Protein AF-A0A0C3Q4Z6-F1 (afdb_monomer_lite)

Sequence (141 aa):
MHLLENTIKNYIGLICGDFKDLGPGVESYVLPSAIWKEIGSATAISNDTIPSAFGRRVPNVAEDRTYMTAEAHLVWATMYSRILLRGRFSQERYYIWHPCTILNLKSSELSSLRRRIAKYLVTQYSITTTVADSCIPDLAE

Foldseek 3Di:
DVVQLVVLVQVLCLQCCNHPVPGVPPDQSHFDLVLLQVLLVVLQVCQVVDDCVQDDRQHRVSPPVPPQDSSSSVCCVQPRCLVSCVPRTPDPVVCVVVVPCPVPCPPVNVVVVLVVQLVVCCVPVVDDSVVSSVPDDDPPD

Structure (mmCIF, N/CA/C/O backbone):
data_AF-A0A0C3Q4Z6-F1
#
_entry.id   AF-A0A0C3Q4Z6-F1
#
loop_
_atom_site.group_PDB
_atom_site.id
_atom_site.type_symbol
_atom_site.label_atom_id
_atom_site.label_alt_id
_atom_site.label_comp_id
_atom_site.label_asym_id
_atom_site.label_entity_id
_atom_site.label_seq_id
_atom_site.pdbx_PDB_ins_code
_atom_site.Cartn_x
_atom_site.Cartn_y
_atom_site.Cartn_z
_atom_site.occupancy
_atom_site.B_iso_or_equiv
_atom_site.auth_seq_id
_atom_site.auth_comp_id
_atom_site.auth_asym_id
_atom_site.auth_atom_id
_atom_site.pdbx_PDB_model_num
ATOM 1 N N . MET A 1 1 ? 17.243 7.178 7.688 1.00 58.81 1 MET A N 1
ATOM 2 C CA . MET A 1 1 ? 16.102 6.356 7.219 1.00 58.81 1 MET A CA 1
ATOM 3 C C . MET A 1 1 ? 15.068 6.042 8.306 1.00 58.81 1 MET A C 1
ATOM 5 O O . MET A 1 1 ? 13.903 5.923 7.960 1.00 58.81 1 MET A O 1
ATOM 9 N N . HIS A 1 2 ? 15.429 5.999 9.596 1.00 69.56 2 HIS A N 1
ATOM 10 C CA . HIS A 1 2 ? 14.490 5.664 10.686 1.00 69.56 2 HIS A CA 1
ATOM 11 C C . HIS A 1 2 ? 13.279 6.600 10.839 1.00 69.56 2 HIS A C 1
ATOM 13 O O . HIS A 1 2 ? 12.200 6.149 11.206 1.00 69.56 2 HIS A O 1
ATOM 19 N N . LEU A 1 3 ? 13.421 7.894 10.528 1.00 77.88 3 LEU A N 1
ATOM 20 C CA . LEU A 1 3 ? 12.301 8.837 10.625 1.00 77.88 3 LEU A CA 1
ATOM 21 C C . LEU A 1 3 ? 11.184 8.501 9.618 1.00 77.88 3 LEU A C 1
ATOM 23 O O . LEU A 1 3 ? 10.018 8.453 9.986 1.00 77.88 3 LEU A O 1
ATOM 27 N N . LEU A 1 4 ? 11.551 8.219 8.363 1.00 78.12 4 LEU A N 1
ATOM 28 C CA . LEU A 1 4 ? 10.612 7.865 7.291 1.00 78.12 4 LEU A CA 1
ATOM 29 C C . LEU A 1 4 ? 9.939 6.513 7.541 1.00 78.12 4 LEU A C 1
ATOM 31 O O . LEU A 1 4 ? 8.727 6.401 7.393 1.00 78.12 4 LEU A O 1
ATOM 35 N N . GLU A 1 5 ? 10.711 5.515 7.969 1.00 83.62 5 GLU A N 1
ATOM 36 C CA . GLU A 1 5 ? 10.192 4.204 8.369 1.00 83.62 5 GLU A CA 1
ATOM 37 C C . GLU A 1 5 ? 9.122 4.334 9.462 1.00 83.62 5 GLU A C 1
ATOM 39 O O . GLU A 1 5 ? 8.018 3.812 9.316 1.00 83.62 5 GLU A O 1
ATOM 44 N N . ASN A 1 6 ? 9.420 5.082 10.528 1.00 85.44 6 ASN A N 1
ATOM 45 C CA . ASN A 1 6 ? 8.486 5.294 11.630 1.00 85.44 6 ASN A CA 1
ATOM 46 C C . ASN A 1 6 ? 7.225 6.037 11.175 1.00 85.44 6 ASN A C 1
ATOM 48 O O . ASN A 1 6 ? 6.122 5.677 11.580 1.00 85.44 6 ASN A O 1
ATOM 52 N N . THR A 1 7 ? 7.360 7.033 10.297 1.00 87.38 7 THR A N 1
ATOM 53 C CA . THR A 1 7 ? 6.208 7.744 9.726 1.00 87.38 7 THR A CA 1
ATOM 54 C C . THR A 1 7 ? 5.315 6.811 8.909 1.00 87.38 7 THR A C 1
ATOM 56 O O . THR A 1 7 ? 4.098 6.852 9.067 1.00 87.38 7 THR A O 1
ATOM 59 N N . ILE A 1 8 ? 5.892 5.931 8.083 1.00 87.44 8 ILE A N 1
ATOM 60 C CA . ILE A 1 8 ? 5.126 4.966 7.278 1.00 87.44 8 ILE A CA 1
ATOM 61 C C . ILE A 1 8 ? 4.433 3.935 8.176 1.00 87.44 8 ILE A C 1
ATOM 63 O O . ILE A 1 8 ? 3.260 3.639 7.965 1.00 87.44 8 ILE A O 1
ATOM 67 N N . LYS A 1 9 ? 5.115 3.427 9.209 1.00 86.75 9 LYS A N 1
ATOM 68 C CA . LYS A 1 9 ? 4.518 2.522 10.206 1.00 86.75 9 LYS A CA 1
ATOM 69 C C . LYS A 1 9 ? 3.326 3.167 10.909 1.00 86.75 9 LYS A C 1
ATOM 71 O O . LYS A 1 9 ? 2.264 2.555 11.001 1.00 86.75 9 LYS A O 1
ATOM 76 N N . ASN A 1 10 ? 3.480 4.419 11.337 1.00 88.44 10 ASN A N 1
ATOM 77 C CA . ASN A 1 10 ? 2.404 5.185 11.960 1.00 88.44 10 ASN A CA 1
ATOM 78 C C . ASN A 1 10 ? 1.238 5.412 10.991 1.00 88.44 10 ASN A C 1
ATOM 80 O O . ASN A 1 10 ? 0.088 5.254 11.386 1.00 88.44 10 ASN A O 1
ATOM 84 N N . TYR A 1 11 ? 1.521 5.727 9.724 1.00 87.31 11 TYR A N 1
ATOM 85 C CA . TYR A 1 11 ? 0.499 5.884 8.689 1.00 87.31 11 TYR A CA 1
ATOM 86 C C . TYR A 1 11 ? -0.283 4.587 8.447 1.00 87.31 11 TYR A C 1
ATOM 88 O O . TYR A 1 11 ? -1.510 4.614 8.426 1.00 87.31 11 TYR A O 1
ATOM 96 N N . ILE A 1 12 ? 0.405 3.448 8.320 1.00 88.25 12 ILE A N 1
ATOM 97 C CA . ILE A 1 12 ? -0.237 2.136 8.164 1.00 88.25 12 ILE A CA 1
ATOM 98 C C . ILE A 1 12 ? -1.114 1.823 9.382 1.00 88.25 12 ILE A C 1
ATOM 100 O O . ILE A 1 12 ? -2.266 1.431 9.215 1.00 88.25 12 ILE A O 1
ATOM 104 N N . GLY A 1 13 ? -0.603 2.042 10.598 1.00 88.00 13 GLY A N 1
ATOM 105 C CA . GLY A 1 13 ? -1.392 1.873 11.819 1.00 88.00 13 GLY A CA 1
ATOM 106 C C . GLY A 1 13 ? -2.632 2.767 11.834 1.00 88.00 13 GLY A C 1
ATOM 107 O O . GLY A 1 13 ? -3.707 2.317 12.218 1.00 88.00 13 GLY A O 1
ATOM 108 N N . LEU A 1 14 ? -2.506 4.011 11.363 1.00 88.38 14 LEU A N 1
ATOM 109 C CA . LEU A 1 14 ? -3.599 4.981 11.328 1.00 88.38 14 LEU A CA 1
ATOM 110 C C . LEU A 1 14 ? -4.727 4.511 10.403 1.00 88.38 14 LEU A C 1
ATOM 112 O O . LEU A 1 14 ? -5.877 4.444 10.825 1.00 88.38 14 LEU A O 1
ATOM 116 N N . ILE A 1 15 ? -4.403 4.128 9.166 1.00 87.75 15 ILE A N 1
ATOM 117 C CA . ILE A 1 15 ? -5.414 3.682 8.194 1.00 87.75 15 ILE A CA 1
ATOM 118 C C . ILE A 1 15 ? -5.998 2.306 8.525 1.00 87.75 15 ILE A C 1
ATOM 120 O O . ILE A 1 15 ? -7.068 1.983 8.030 1.00 87.75 15 ILE A O 1
ATOM 124 N N . CYS A 1 16 ? -5.336 1.502 9.360 1.00 86.44 16 CYS A N 1
ATOM 125 C CA . CYS A 1 16 ? -5.872 0.217 9.823 1.00 86.44 16 CYS A CA 1
ATOM 126 C C . CYS A 1 16 ? -6.683 0.332 11.118 1.00 86.44 16 CYS A C 1
ATOM 128 O O . CYS A 1 16 ? -7.346 -0.626 11.498 1.00 86.44 16 CYS A O 1
ATOM 130 N N . GLY A 1 17 ? -6.647 1.491 11.783 1.00 85.12 17 GLY A N 1
ATOM 131 C CA . GLY A 1 17 ? -7.291 1.695 13.080 1.00 85.12 17 GLY A CA 1
ATOM 132 C C . GLY A 1 17 ? -6.493 1.165 14.278 1.00 85.12 17 GLY A C 1
ATOM 133 O O . GLY A 1 17 ? -6.970 1.271 15.400 1.00 85.12 17 GLY A O 1
ATOM 134 N N . ASP A 1 18 ? -5.269 0.670 14.068 1.00 83.44 18 ASP A N 1
ATOM 135 C CA . ASP A 1 18 ? -4.389 0.118 15.114 1.00 83.44 18 ASP A CA 1
ATOM 136 C C . ASP A 1 18 ? -3.545 1.207 15.817 1.00 83.44 18 ASP A C 1
ATOM 138 O O . ASP A 1 18 ? -2.683 0.922 16.653 1.00 83.44 18 ASP A O 1
ATOM 142 N N . PHE A 1 19 ? -3.698 2.478 15.432 1.00 83.69 19 PHE A N 1
ATOM 143 C CA . PHE A 1 19 ? -2.825 3.548 15.908 1.00 83.69 19 PHE A CA 1
ATOM 144 C C . PHE A 1 19 ? -3.236 4.080 17.282 1.00 83.69 19 PHE A C 1
ATOM 146 O O . PHE A 1 19 ? -4.099 4.952 17.396 1.00 83.69 19 PHE A O 1
ATOM 153 N N . LYS A 1 20 ? -2.523 3.615 18.317 1.00 80.94 20 LYS A N 1
ATOM 154 C CA . LYS A 1 20 ? -2.531 4.172 19.685 1.00 80.94 20 LYS A CA 1
ATOM 155 C C . LYS A 1 20 ? -3.929 4.314 20.307 1.00 80.94 20 LYS A C 1
ATOM 157 O O . LYS A 1 20 ? -4.130 5.218 21.114 1.00 80.94 20 LYS A O 1
ATOM 162 N N . ASP A 1 21 ? -4.887 3.490 19.883 1.00 77.38 21 ASP A N 1
ATOM 163 C CA . ASP A 1 21 ? -6.287 3.523 20.327 1.00 77.38 21 ASP A CA 1
ATOM 164 C C . ASP A 1 21 ? -6.958 4.906 20.209 1.00 77.38 21 ASP A C 1
ATOM 166 O O . ASP A 1 21 ? -7.950 5.195 20.876 1.00 77.38 21 ASP A O 1
ATOM 170 N N . LEU A 1 22 ? -6.437 5.780 19.336 1.00 75.81 22 LEU A N 1
ATOM 171 C CA 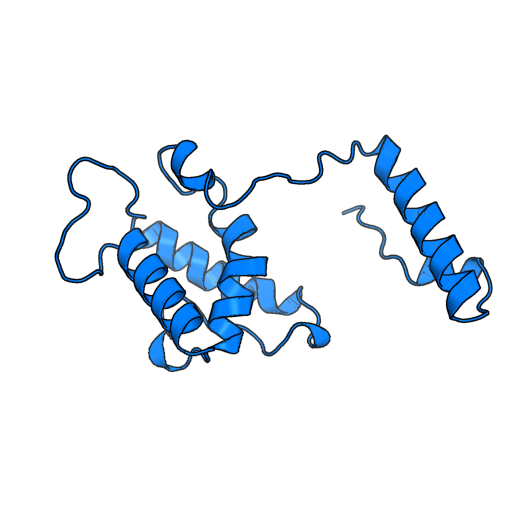. LEU A 1 22 ? -6.955 7.142 19.155 1.00 75.81 22 LEU A CA 1
ATOM 172 C C . LEU A 1 22 ? -8.287 7.170 18.390 1.00 75.81 22 LEU A C 1
ATOM 174 O O . LEU A 1 22 ? -8.957 8.201 18.348 1.00 75.81 22 LEU A O 1
ATOM 178 N N . GLY A 1 23 ? -8.681 6.032 17.813 1.00 72.94 23 GLY A N 1
ATOM 179 C CA . GLY A 1 23 ? -9.869 5.898 16.986 1.00 72.94 23 GLY A CA 1
ATOM 180 C C . GLY A 1 23 ? -9.819 6.755 15.710 1.00 72.94 23 GLY A C 1
ATOM 181 O O . GLY A 1 23 ? -8.900 7.545 15.492 1.00 72.94 23 GLY A O 1
ATOM 182 N N . PRO A 1 24 ? -10.826 6.619 14.835 1.00 72.69 24 PRO A N 1
ATOM 183 C CA . PRO A 1 24 ? -10.918 7.399 13.598 1.00 72.69 24 PRO A CA 1
ATOM 184 C C . PRO A 1 24 ? -11.230 8.892 13.829 1.00 72.69 24 PRO A C 1
ATOM 186 O O . PRO A 1 24 ? -11.044 9.721 12.936 1.00 72.69 24 PRO A O 1
ATOM 189 N N . GLY A 1 25 ? -11.691 9.260 15.028 1.00 80.81 25 GLY A N 1
ATOM 190 C CA . GLY A 1 25 ? -12.221 10.593 15.305 1.00 80.81 25 GLY A CA 1
ATOM 191 C C . GLY A 1 25 ? -13.506 10.855 14.513 1.00 80.81 25 GLY A C 1
ATOM 192 O O . GLY A 1 25 ? -14.387 10.003 14.450 1.00 80.81 25 GLY A O 1
ATOM 193 N N . VAL A 1 26 ? -13.612 12.044 13.914 1.00 77.94 26 VAL A N 1
ATOM 194 C CA . VAL A 1 26 ? -14.768 12.471 13.093 1.00 77.94 26 VAL A CA 1
ATOM 195 C C . VAL A 1 26 ? -14.683 11.937 11.655 1.00 77.94 26 VAL A C 1
ATOM 197 O O . VAL A 1 26 ? -15.664 11.910 10.917 1.00 77.94 26 VAL A O 1
ATOM 200 N N . GLU A 1 27 ? -13.495 11.519 11.237 1.00 81.38 27 GLU A N 1
ATOM 201 C CA . GLU A 1 27 ? -13.165 11.233 9.849 1.00 81.38 27 GLU A CA 1
ATOM 202 C C . GLU A 1 27 ? -13.268 9.729 9.547 1.00 81.38 27 GLU A C 1
ATOM 204 O O . GLU A 1 27 ? -13.070 8.892 10.417 1.00 81.38 27 GLU A O 1
ATOM 209 N N . SER A 1 28 ? -13.557 9.351 8.299 1.00 83.44 28 SER A N 1
ATOM 210 C CA . SER A 1 28 ? -13.739 7.942 7.899 1.00 83.44 28 SER A CA 1
ATOM 211 C C . SER A 1 28 ? -12.609 7.462 6.988 1.00 83.44 28 SER A C 1
ATOM 213 O O . SER A 1 28 ? -12.845 7.016 5.866 1.00 83.44 28 SER A O 1
ATOM 215 N N . TYR A 1 29 ? -11.369 7.599 7.462 1.00 83.44 29 TYR A N 1
ATOM 216 C CA . TYR A 1 29 ? -10.166 7.154 6.744 1.00 83.44 29 TYR A CA 1
ATOM 217 C C . TYR A 1 29 ? -9.742 5.716 7.084 1.00 83.44 29 TYR A C 1
ATOM 219 O O . TYR A 1 29 ? -8.818 5.199 6.463 1.00 83.44 29 TYR A O 1
ATOM 227 N N . VAL A 1 30 ? -10.371 5.071 8.072 1.00 88.69 30 VAL A N 1
ATOM 228 C CA . VAL A 1 30 ? -10.008 3.709 8.488 1.00 88.69 30 VAL A CA 1
ATOM 229 C C . VAL A 1 30 ? -10.529 2.695 7.474 1.00 88.69 30 VAL A C 1
ATOM 231 O O . VAL A 1 30 ? -11.714 2.675 7.138 1.00 88.69 30 VAL A O 1
ATOM 234 N N . LEU A 1 31 ? -9.631 1.841 6.996 1.00 88.62 31 LEU A N 1
ATOM 235 C CA . LEU A 1 31 ? -9.933 0.743 6.098 1.00 88.62 31 LEU A CA 1
ATOM 236 C C . LEU A 1 31 ? -10.486 -0.445 6.897 1.00 88.62 31 LEU A C 1
ATOM 238 O O . LEU A 1 31 ? -9.872 -0.870 7.877 1.00 88.62 31 LEU A O 1
ATOM 242 N N . PRO A 1 32 ? -11.610 -1.037 6.462 1.00 89.31 32 PRO A N 1
ATOM 243 C CA . PRO A 1 32 ? -12.095 -2.292 7.014 1.00 89.31 32 PRO A CA 1
ATOM 244 C C . PRO A 1 32 ? -11.029 -3.393 6.954 1.00 89.31 32 PRO A C 1
ATOM 246 O O . PRO A 1 32 ? -10.334 -3.542 5.947 1.00 89.31 32 PRO A O 1
ATOM 249 N N . SER A 1 33 ? -10.963 -4.234 7.991 1.00 88.38 33 SER A N 1
ATOM 250 C CA . SER A 1 33 ? -9.991 -5.338 8.079 1.00 88.38 33 SER A CA 1
ATOM 251 C C . SER A 1 33 ? -10.025 -6.273 6.859 1.00 88.38 33 SER A C 1
ATOM 253 O O . SER A 1 33 ? -8.978 -6.716 6.393 1.00 88.38 33 SER A O 1
ATOM 255 N N . ALA A 1 34 ? -11.210 -6.524 6.286 1.00 90.31 34 ALA A N 1
ATOM 256 C CA . ALA A 1 34 ? -11.355 -7.323 5.067 1.00 90.31 34 ALA A CA 1
ATOM 257 C C . ALA A 1 34 ? -10.609 -6.702 3.870 1.00 90.31 34 ALA A C 1
ATOM 259 O O . ALA A 1 34 ? -9.813 -7.378 3.223 1.00 90.31 34 ALA A O 1
ATOM 260 N N . ILE A 1 35 ? -10.786 -5.396 3.644 1.00 90.31 35 ILE A N 1
ATOM 261 C CA . ILE A 1 35 ? -10.100 -4.655 2.575 1.00 90.31 35 ILE A CA 1
ATOM 262 C C . ILE A 1 35 ? -8.591 -4.636 2.823 1.00 90.31 35 ILE A C 1
ATOM 264 O O . ILE A 1 35 ? -7.799 -4.788 1.895 1.00 90.31 35 ILE A O 1
ATOM 268 N N . TRP A 1 36 ? -8.173 -4.490 4.079 1.00 91.56 36 TRP A N 1
ATOM 269 C CA . TRP A 1 36 ? -6.757 -4.504 4.417 1.00 91.56 36 TRP A CA 1
ATOM 270 C C . TRP A 1 36 ? -6.089 -5.866 4.162 1.00 91.56 36 TRP A C 1
ATOM 272 O O . TRP A 1 36 ? -4.975 -5.916 3.640 1.00 91.56 36 TRP A O 1
ATOM 282 N N . LYS A 1 37 ? -6.781 -6.976 4.446 1.00 91.44 37 LYS A N 1
ATOM 283 C CA . LYS A 1 37 ? -6.309 -8.327 4.093 1.00 91.44 37 LYS A CA 1
ATOM 284 C C . LYS A 1 37 ? -6.178 -8.514 2.582 1.00 91.44 37 LYS A C 1
ATOM 286 O O . LYS A 1 37 ? -5.181 -9.073 2.128 1.00 91.44 37 LYS A O 1
ATOM 291 N N . GLU A 1 38 ? -7.132 -8.005 1.802 1.00 92.19 38 GLU A N 1
ATOM 292 C CA . GLU A 1 38 ? -7.039 -8.013 0.336 1.00 92.19 38 GLU A CA 1
ATOM 293 C C . GLU A 1 38 ? -5.819 -7.228 -0.164 1.00 92.19 38 GLU A C 1
ATOM 295 O O . GLU A 1 38 ? -5.085 -7.718 -1.018 1.00 92.19 38 GLU A O 1
ATOM 300 N N . ILE A 1 39 ? -5.556 -6.042 0.400 1.00 91.38 39 ILE A N 1
ATOM 301 C CA . ILE A 1 39 ? -4.358 -5.240 0.095 1.00 91.38 39 ILE A CA 1
ATOM 302 C C . ILE A 1 39 ? -3.082 -6.021 0.427 1.00 91.38 39 ILE A C 1
ATOM 304 O O . ILE A 1 39 ? -2.119 -5.993 -0.342 1.00 91.38 39 ILE A O 1
ATOM 308 N N . GLY A 1 40 ? -3.070 -6.730 1.554 1.00 91.00 40 GLY A N 1
ATOM 309 C CA . GLY A 1 40 ? -1.975 -7.602 1.963 1.00 91.00 40 GLY A CA 1
ATOM 310 C C . GLY A 1 40 ? -1.6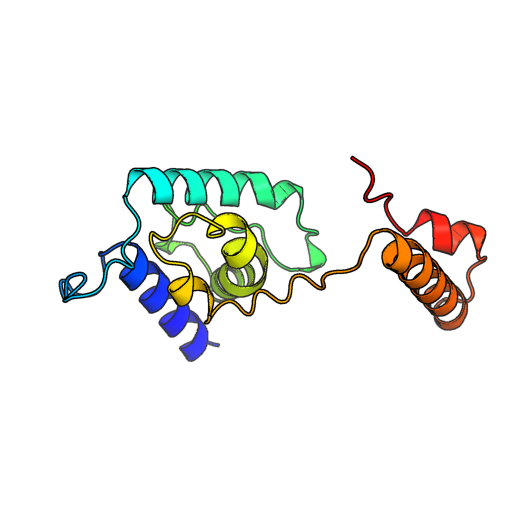63 -8.699 0.946 1.00 91.00 40 GLY A C 1
ATOM 311 O O . GLY A 1 40 ? -0.527 -8.817 0.480 1.00 91.00 40 GLY A O 1
ATOM 312 N N . SER A 1 41 ? -2.691 -9.442 0.531 1.00 91.19 41 SER A N 1
ATOM 313 C CA . SER A 1 41 ? -2.576 -10.484 -0.494 1.00 91.19 41 SER A CA 1
ATOM 314 C C . SER A 1 41 ? -2.142 -9.913 -1.849 1.00 91.19 41 SER A C 1
ATOM 316 O O . SER A 1 41 ? -1.206 -10.421 -2.468 1.00 91.19 41 SER A O 1
ATOM 318 N N . ALA A 1 42 ? -2.742 -8.799 -2.275 1.00 90.62 42 ALA A N 1
ATOM 319 C CA . ALA A 1 42 ? -2.375 -8.126 -3.516 1.00 90.62 42 ALA A CA 1
ATOM 320 C C . ALA A 1 42 ? -0.925 -7.613 -3.491 1.00 90.62 42 ALA A C 1
ATOM 322 O O . ALA A 1 42 ? -0.229 -7.724 -4.494 1.00 90.62 42 ALA A O 1
ATOM 323 N N . THR A 1 43 ? -0.429 -7.136 -2.341 1.00 89.94 43 THR A N 1
ATOM 324 C CA . THR A 1 43 ? 0.989 -6.766 -2.168 1.00 89.94 43 THR A CA 1
ATOM 325 C C . THR A 1 43 ? 1.901 -7.958 -2.456 1.00 89.94 43 THR A C 1
ATOM 327 O O . THR A 1 43 ? 2.876 -7.821 -3.195 1.00 89.94 43 THR A O 1
ATOM 330 N N . ALA A 1 44 ? 1.572 -9.131 -1.904 1.00 88.81 44 ALA A N 1
ATOM 331 C CA . ALA A 1 44 ? 2.367 -10.340 -2.089 1.00 88.81 44 ALA A CA 1
ATOM 332 C C . ALA A 1 44 ? 2.420 -10.772 -3.564 1.00 88.81 44 ALA A C 1
ATOM 334 O O . ALA A 1 44 ? 3.507 -11.070 -4.054 1.00 88.81 44 ALA A O 1
ATOM 335 N N . ILE A 1 45 ? 1.281 -10.729 -4.267 1.00 88.94 45 ILE A N 1
ATOM 336 C CA . ILE A 1 45 ? 1.163 -11.059 -5.699 1.00 88.94 45 ILE A CA 1
ATOM 337 C C . ILE A 1 45 ? 1.923 -10.045 -6.566 1.00 88.94 45 ILE A C 1
ATOM 339 O O . ILE A 1 45 ? 2.663 -10.415 -7.475 1.00 88.94 45 ILE A O 1
ATOM 343 N N . SER A 1 46 ? 1.803 -8.750 -6.265 1.00 86.56 46 SER A N 1
ATOM 344 C CA . SER A 1 46 ? 2.458 -7.689 -7.035 1.00 86.56 46 SER A CA 1
ATOM 345 C C . SER A 1 46 ? 3.992 -7.755 -6.991 1.00 86.56 46 SER A C 1
ATOM 347 O O . SER A 1 46 ? 4.636 -7.197 -7.879 1.00 86.56 46 SER A O 1
ATOM 349 N N . ASN A 1 47 ? 4.598 -8.484 -6.046 1.00 85.69 47 ASN A N 1
ATOM 350 C CA . ASN A 1 47 ? 6.047 -8.719 -6.039 1.00 85.69 47 ASN A CA 1
ATOM 351 C C . ASN A 1 47 ? 6.571 -9.397 -7.304 1.00 85.69 47 ASN A C 1
ATOM 353 O O . ASN A 1 47 ? 7.733 -9.194 -7.646 1.00 85.69 47 ASN A O 1
ATOM 357 N N . ASP A 1 48 ? 5.752 -10.195 -7.989 1.00 84.62 48 ASP A N 1
ATOM 358 C CA . ASP A 1 48 ? 6.170 -10.846 -9.234 1.00 84.62 48 ASP A CA 1
ATOM 359 C C . ASP A 1 48 ? 6.281 -9.854 -10.402 1.00 84.62 48 ASP A C 1
ATOM 361 O O . ASP A 1 48 ? 6.945 -10.139 -11.394 1.00 84.62 48 ASP A O 1
ATOM 365 N N . THR A 1 49 ? 5.688 -8.663 -10.263 1.00 82.38 49 THR A N 1
ATOM 366 C CA . THR A 1 49 ? 5.690 -7.610 -11.292 1.00 82.38 49 THR A CA 1
ATOM 367 C C . THR A 1 49 ? 6.768 -6.549 -11.082 1.00 82.38 49 THR A C 1
ATOM 369 O O . THR A 1 49 ? 7.115 -5.837 -12.025 1.00 82.38 49 THR A O 1
ATOM 372 N N . ILE A 1 50 ? 7.316 -6.421 -9.867 1.00 77.81 50 ILE A N 1
ATOM 373 C CA . ILE A 1 50 ? 8.321 -5.399 -9.559 1.00 77.81 50 ILE A CA 1
ATOM 374 C C . ILE A 1 50 ? 9.727 -5.966 -9.786 1.00 77.81 50 ILE A C 1
ATOM 376 O O . ILE A 1 50 ? 10.104 -6.946 -9.140 1.00 77.81 50 ILE A O 1
ATOM 380 N N . PRO A 1 51 ? 10.549 -5.338 -10.651 1.00 80.88 51 PRO A N 1
ATOM 381 C CA . PRO A 1 51 ? 11.928 -5.760 -10.847 1.00 80.88 51 PRO A CA 1
ATOM 382 C C . PRO A 1 51 ? 12.726 -5.726 -9.543 1.00 80.88 51 PRO A C 1
ATOM 384 O O . PRO A 1 51 ? 12.667 -4.751 -8.792 1.00 80.88 51 PRO A O 1
ATOM 387 N N . SER A 1 52 ? 13.571 -6.735 -9.326 1.00 80.75 52 SER A N 1
ATOM 388 C CA . SER A 1 52 ? 14.446 -6.828 -8.146 1.00 80.75 52 SER A CA 1
ATOM 389 C C . SER A 1 52 ? 15.423 -5.653 -8.001 1.00 80.75 52 SER A C 1
ATOM 391 O O . SER A 1 52 ? 15.976 -5.443 -6.927 1.00 80.75 52 SER A O 1
ATOM 393 N N . ALA A 1 53 ? 15.632 -4.869 -9.065 1.00 82.62 53 ALA A N 1
ATOM 394 C CA . ALA A 1 53 ? 16.428 -3.644 -9.040 1.00 82.62 53 ALA A CA 1
ATOM 395 C C . ALA A 1 53 ? 15.831 -2.542 -8.141 1.00 82.62 53 ALA A C 1
ATOM 397 O O . ALA A 1 53 ? 16.571 -1.681 -7.674 1.00 82.62 53 ALA A O 1
ATOM 398 N N . PHE A 1 54 ? 14.517 -2.562 -7.885 1.00 77.19 54 PHE A N 1
ATOM 399 C CA . PHE A 1 54 ? 13.840 -1.581 -7.025 1.00 77.19 54 PHE A CA 1
ATOM 400 C C . PHE A 1 54 ? 13.865 -1.942 -5.535 1.00 77.19 54 PHE A C 1
ATOM 402 O O . PHE A 1 54 ? 13.369 -1.169 -4.717 1.00 77.19 54 PHE A O 1
ATOM 409 N N . GLY A 1 55 ? 14.440 -3.092 -5.187 1.00 78.50 55 GLY A N 1
ATOM 410 C CA . GLY A 1 55 ? 14.582 -3.554 -3.814 1.00 78.50 55 GLY A CA 1
ATOM 411 C C . GLY A 1 55 ? 14.108 -4.988 -3.623 1.00 78.50 55 GLY A C 1
ATOM 412 O O . GLY A 1 55 ? 13.741 -5.701 -4.562 1.00 78.50 55 GLY A O 1
ATOM 413 N N . ARG A 1 56 ? 14.128 -5.429 -2.365 1.00 82.06 56 ARG A N 1
ATOM 414 C CA . ARG A 1 56 ? 13.654 -6.766 -1.987 1.00 82.06 56 ARG A CA 1
ATOM 415 C C . ARG A 1 56 ? 12.128 -6.868 -2.101 1.00 82.06 56 ARG A C 1
ATOM 417 O O . ARG A 1 56 ? 11.408 -5.892 -1.904 1.00 82.06 56 ARG A O 1
ATOM 424 N N . ARG A 1 57 ? 11.642 -8.092 -2.343 1.00 85.44 57 ARG A N 1
ATOM 425 C CA . ARG A 1 57 ? 10.215 -8.438 -2.261 1.00 85.44 57 ARG A CA 1
ATOM 426 C C . ARG A 1 57 ? 9.613 -7.958 -0.939 1.00 85.44 57 ARG A C 1
ATOM 428 O O . ARG A 1 57 ? 10.161 -8.228 0.133 1.00 85.44 57 ARG A O 1
ATOM 435 N N . VAL A 1 58 ? 8.491 -7.258 -1.038 1.00 87.44 58 VAL A N 1
ATOM 436 C CA . VAL A 1 58 ? 7.753 -6.701 0.090 1.00 87.44 58 VAL A CA 1
ATOM 437 C C . VAL A 1 58 ? 6.865 -7.801 0.685 1.00 87.44 58 VAL A C 1
ATOM 439 O O . VAL A 1 58 ? 6.079 -8.398 -0.051 1.00 87.44 58 VAL A O 1
ATOM 442 N N . PRO A 1 59 ? 6.968 -8.108 1.989 1.00 86.12 59 PRO A N 1
ATOM 443 C CA . PRO A 1 59 ? 6.127 -9.124 2.617 1.00 86.12 59 PRO A CA 1
ATOM 444 C C . PRO A 1 59 ? 4.658 -8.676 2.685 1.00 86.12 59 PRO A C 1
ATOM 446 O O . PRO A 1 59 ? 4.328 -7.521 2.407 1.00 86.12 59 PRO A O 1
ATOM 449 N N . ASN A 1 60 ? 3.760 -9.586 3.067 1.00 88.56 60 ASN A N 1
ATOM 450 C CA . ASN A 1 60 ? 2.347 -9.264 3.230 1.00 88.56 60 ASN A CA 1
ATOM 451 C C . ASN A 1 60 ? 2.171 -8.170 4.302 1.00 88.56 60 ASN A C 1
ATOM 453 O O . ASN A 1 60 ? 2.371 -8.409 5.492 1.00 88.56 60 ASN A O 1
ATOM 457 N N . VAL A 1 61 ? 1.754 -6.967 3.888 1.00 86.12 61 VAL A N 1
ATOM 458 C CA . VAL A 1 61 ? 1.624 -5.799 4.779 1.00 86.12 61 VAL A CA 1
ATOM 459 C C . VAL A 1 61 ? 0.515 -5.952 5.836 1.00 86.12 61 VAL A C 1
ATOM 461 O O . VAL A 1 61 ? 0.451 -5.174 6.794 1.00 86.12 61 VAL A O 1
ATOM 464 N N . ALA A 1 62 ? -0.371 -6.940 5.680 1.00 85.69 62 ALA A N 1
ATOM 465 C CA . ALA A 1 62 ? -1.422 -7.251 6.641 1.00 85.69 62 ALA A CA 1
ATOM 466 C C . ALA A 1 62 ? -0.994 -8.231 7.738 1.00 85.69 62 ALA A C 1
ATOM 468 O O . ALA A 1 62 ? -1.537 -8.153 8.836 1.00 85.69 62 ALA A O 1
ATOM 469 N N . GLU A 1 63 ? -0.019 -9.098 7.468 1.00 81.38 63 GLU A N 1
ATOM 470 C CA . GLU A 1 63 ? 0.361 -10.202 8.363 1.00 81.38 63 GLU A CA 1
ATOM 471 C C . GLU A 1 63 ? 1.773 -10.009 8.942 1.00 81.38 63 GLU A C 1
ATOM 473 O O . GLU A 1 63 ? 1.977 -10.161 10.144 1.00 81.38 63 GLU A O 1
ATOM 478 N N . ASP A 1 64 ? 2.729 -9.553 8.127 1.00 69.75 64 ASP A N 1
ATOM 479 C CA . ASP A 1 64 ? 4.166 -9.638 8.419 1.00 69.75 64 ASP A CA 1
ATOM 480 C C . ASP A 1 64 ? 4.834 -8.266 8.613 1.00 69.75 64 ASP A C 1
ATOM 482 O O . ASP A 1 64 ? 5.952 -8.004 8.158 1.00 69.75 64 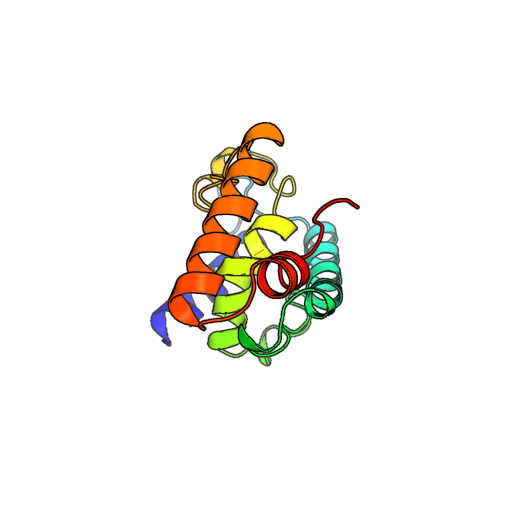ASP A O 1
ATOM 486 N N . ARG A 1 65 ? 4.163 -7.349 9.318 1.00 72.00 65 ARG A N 1
ATOM 487 C CA . ARG A 1 65 ? 4.678 -5.980 9.532 1.00 72.00 65 ARG A CA 1
ATOM 488 C C . ARG A 1 65 ? 5.974 -5.935 10.355 1.00 72.00 65 ARG A C 1
ATOM 490 O O . ARG A 1 65 ? 6.753 -4.999 10.207 1.00 72.00 65 ARG A O 1
ATOM 497 N N . THR A 1 66 ? 6.224 -6.933 11.204 1.00 71.06 66 THR A N 1
ATOM 498 C CA . THR A 1 66 ? 7.400 -6.987 12.095 1.00 71.06 66 THR A CA 1
ATOM 499 C C . THR A 1 66 ? 8.701 -7.273 11.341 1.00 71.06 66 THR A C 1
ATOM 501 O O . THR A 1 66 ? 9.759 -6.787 11.735 1.00 71.06 66 THR A O 1
ATOM 504 N N . TYR A 1 67 ? 8.631 -8.024 10.238 1.00 71.44 67 TYR A N 1
ATOM 505 C CA . TYR A 1 67 ? 9.795 -8.393 9.422 1.00 71.44 67 TYR A CA 1
ATOM 506 C C . TYR A 1 67 ? 10.066 -7.409 8.278 1.00 71.44 67 TYR A C 1
ATOM 508 O O . TYR A 1 67 ? 11.029 -7.566 7.524 1.00 71.44 67 TYR A O 1
ATOM 516 N N . MET A 1 68 ? 9.221 -6.389 8.136 1.00 80.06 68 MET A N 1
ATOM 517 C CA . MET A 1 68 ? 9.338 -5.389 7.090 1.00 80.06 68 MET A CA 1
ATOM 518 C C . MET A 1 68 ? 10.492 -4.432 7.411 1.00 80.06 68 MET A C 1
ATOM 520 O O . MET A 1 68 ? 10.489 -3.719 8.415 1.00 80.06 68 MET A O 1
ATOM 524 N N . THR A 1 69 ? 11.513 -4.427 6.553 1.00 84.25 69 THR A N 1
ATOM 525 C CA . THR A 1 69 ? 12.651 -3.512 6.686 1.00 84.25 69 THR A CA 1
ATOM 526 C C . THR A 1 69 ? 12.238 -2.073 6.367 1.00 84.25 69 THR A C 1
ATOM 528 O O . THR A 1 69 ? 11.227 -1.826 5.704 1.00 84.25 69 THR A O 1
ATOM 531 N N . ALA A 1 70 ? 13.056 -1.103 6.783 1.00 84.56 70 ALA A N 1
ATOM 532 C CA . ALA A 1 70 ? 12.877 0.304 6.416 1.00 84.56 70 ALA A CA 1
ATOM 533 C C . ALA A 1 70 ? 12.751 0.508 4.894 1.00 84.56 70 ALA A C 1
ATOM 535 O O . ALA A 1 70 ? 11.912 1.278 4.431 1.00 84.56 70 ALA A O 1
ATOM 536 N N . GLU A 1 71 ? 13.567 -0.216 4.123 1.00 85.50 71 GLU A N 1
ATOM 537 C CA . GLU A 1 71 ? 13.525 -0.226 2.659 1.00 85.50 71 GLU A CA 1
ATOM 538 C C . GLU A 1 71 ? 12.189 -0.771 2.144 1.00 85.50 71 GLU A C 1
ATOM 540 O O . GLU A 1 71 ? 11.542 -0.115 1.332 1.00 85.50 71 GLU A O 1
ATOM 545 N N . ALA A 1 72 ? 11.724 -1.914 2.661 1.00 86.56 72 ALA A N 1
ATOM 546 C CA . ALA A 1 72 ? 10.449 -2.493 2.249 1.00 86.56 72 ALA A CA 1
ATOM 547 C C . ALA A 1 72 ? 9.277 -1.543 2.542 1.00 86.56 72 ALA A C 1
ATOM 549 O O . ALA A 1 72 ? 8.400 -1.380 1.694 1.00 86.56 72 ALA A O 1
ATOM 550 N N . HIS A 1 73 ? 9.271 -0.869 3.700 1.00 86.69 73 HIS A N 1
ATOM 551 C CA . HIS A 1 73 ? 8.276 0.162 4.015 1.00 86.69 73 HIS A CA 1
ATOM 552 C C . HIS A 1 73 ? 8.276 1.293 2.986 1.00 86.69 73 HIS A C 1
ATOM 554 O O . HIS A 1 73 ? 7.209 1.718 2.542 1.00 86.69 73 HIS A O 1
ATOM 560 N N . LEU A 1 74 ? 9.460 1.760 2.585 1.00 86.19 74 LEU A N 1
ATOM 561 C CA . LEU A 1 74 ? 9.607 2.819 1.593 1.00 86.19 74 LEU A CA 1
ATOM 562 C C . LEU A 1 74 ? 9.105 2.372 0.214 1.00 86.19 74 LEU A C 1
ATOM 564 O O . LEU A 1 74 ? 8.338 3.094 -0.423 1.00 86.19 74 LEU A O 1
ATOM 568 N N . VAL A 1 75 ? 9.501 1.180 -0.234 1.00 86.56 75 VAL A N 1
ATOM 569 C CA . VAL A 1 75 ? 9.075 0.604 -1.517 1.00 86.56 75 VAL A CA 1
ATOM 570 C C . VAL A 1 75 ? 7.561 0.412 -1.531 1.00 86.56 75 VAL A C 1
ATOM 572 O O . VAL A 1 75 ? 6.892 0.831 -2.476 1.00 86.56 75 VAL A O 1
ATOM 575 N N . TRP A 1 76 ? 6.990 -0.140 -0.459 1.00 87.62 76 TRP A N 1
ATOM 576 C CA . TRP A 1 76 ? 5.545 -0.288 -0.335 1.00 87.62 76 TRP A CA 1
ATOM 577 C C . TRP A 1 76 ? 4.836 1.064 -0.398 1.00 87.62 76 TRP A C 1
ATOM 579 O O . TRP A 1 76 ? 3.931 1.248 -1.206 1.00 87.62 76 TRP A O 1
ATOM 589 N N . ALA A 1 77 ? 5.279 2.041 0.396 1.00 86.25 77 ALA A N 1
ATOM 590 C CA . ALA A 1 77 ? 4.652 3.356 0.448 1.00 86.25 77 ALA A CA 1
ATOM 591 C C . ALA A 1 77 ? 4.758 4.118 -0.882 1.00 86.25 77 ALA A C 1
ATOM 593 O O . ALA A 1 77 ? 3.825 4.826 -1.249 1.00 86.25 77 ALA A O 1
ATOM 594 N N . THR A 1 78 ? 5.857 3.981 -1.621 1.00 83.31 78 THR A N 1
ATOM 595 C CA . THR A 1 78 ? 6.092 4.768 -2.842 1.00 83.31 78 THR A CA 1
ATOM 596 C C . THR A 1 78 ? 5.570 4.108 -4.115 1.00 83.31 78 THR A C 1
ATOM 598 O O . THR A 1 78 ? 5.080 4.828 -4.985 1.00 83.31 78 THR A O 1
ATOM 601 N N . MET A 1 79 ? 5.626 2.775 -4.211 1.00 83.56 79 MET A N 1
ATOM 602 C CA . MET A 1 79 ? 5.304 2.030 -5.435 1.00 83.56 79 MET A CA 1
ATOM 603 C C . MET A 1 79 ? 3.991 1.248 -5.328 1.00 83.56 79 MET A C 1
ATOM 605 O O . MET A 1 79 ? 3.148 1.347 -6.215 1.00 83.56 79 MET A O 1
ATOM 609 N N . TYR A 1 80 ? 3.779 0.511 -4.233 1.00 86.88 80 TYR A N 1
ATOM 610 C CA . TYR A 1 80 ? 2.609 -0.366 -4.088 1.00 86.88 80 TYR A CA 1
ATOM 611 C C . TYR A 1 80 ? 1.364 0.387 -3.618 1.00 86.88 80 TYR A C 1
ATOM 613 O O . TYR A 1 80 ? 0.285 0.239 -4.192 1.00 86.88 80 TYR A O 1
ATOM 621 N N . SER A 1 81 ? 1.507 1.208 -2.576 1.00 85.12 81 SER A N 1
ATOM 622 C CA . SER A 1 81 ? 0.387 1.798 -1.836 1.00 85.12 81 SER A CA 1
ATOM 623 C C . SER A 1 81 ? -0.565 2.577 -2.747 1.00 85.12 81 SER A C 1
ATOM 625 O O . SER A 1 81 ? -1.777 2.474 -2.602 1.00 85.12 81 SER A O 1
ATOM 627 N N . ARG A 1 82 ? -0.029 3.276 -3.753 1.00 80.62 82 ARG A N 1
ATOM 628 C CA . ARG A 1 82 ? -0.799 4.089 -4.704 1.00 80.62 82 ARG A CA 1
ATOM 629 C C . ARG A 1 82 ? -1.783 3.263 -5.522 1.00 80.62 82 ARG A C 1
ATOM 631 O O . ARG A 1 82 ? -2.898 3.709 -5.773 1.00 80.62 82 ARG A O 1
ATOM 638 N N . ILE A 1 83 ? -1.356 2.081 -5.958 1.00 83.69 83 ILE A N 1
ATOM 639 C CA . ILE A 1 83 ? -2.161 1.188 -6.794 1.00 83.69 83 ILE A CA 1
ATOM 640 C C . ILE A 1 83 ? -3.117 0.398 -5.903 1.00 83.69 83 ILE A C 1
ATOM 642 O O . ILE A 1 83 ? -4.306 0.311 -6.196 1.00 83.69 83 ILE A O 1
ATOM 646 N N . LEU A 1 84 ? -2.614 -0.121 -4.781 1.00 86.69 84 LEU A N 1
ATOM 647 C CA . LEU A 1 84 ? -3.375 -0.998 -3.895 1.00 86.69 84 LEU A CA 1
ATOM 648 C C . LEU A 1 84 ? -4.465 -0.272 -3.101 1.00 86.69 84 LEU A C 1
ATOM 650 O O . LEU A 1 84 ? -5.528 -0.841 -2.860 1.00 86.69 84 LEU A O 1
ATOM 654 N N . LEU A 1 85 ? -4.222 0.978 -2.703 1.00 86.31 85 LEU A N 1
ATOM 655 C CA . LEU A 1 85 ? -5.196 1.772 -1.955 1.00 86.31 85 LEU A CA 1
ATOM 656 C C . LEU A 1 85 ? -6.245 2.415 -2.863 1.00 86.31 85 LEU A C 1
ATOM 658 O O . LEU A 1 85 ? -7.271 2.864 -2.359 1.00 86.31 85 LEU A O 1
ATOM 662 N N . ARG A 1 86 ? -6.024 2.462 -4.183 1.00 83.81 86 ARG A N 1
ATOM 663 C CA . ARG A 1 86 ? -6.900 3.156 -5.133 1.00 83.81 86 ARG A CA 1
ATOM 664 C C . ARG A 1 86 ? -8.348 2.668 -5.017 1.00 83.81 86 ARG A C 1
ATOM 666 O O . ARG A 1 86 ? -8.631 1.488 -5.189 1.00 83.81 86 ARG A O 1
ATOM 673 N N . GLY A 1 87 ? -9.265 3.596 -4.749 1.00 82.81 87 GLY A N 1
ATOM 674 C CA . GLY A 1 87 ? -10.697 3.306 -4.610 1.00 82.81 87 GLY A CA 1
ATOM 675 C C . GLY A 1 87 ? -11.091 2.518 -3.349 1.00 82.81 87 GLY A C 1
ATOM 676 O O . GLY A 1 87 ? -12.227 2.068 -3.268 1.00 82.81 87 GLY A O 1
ATOM 677 N N . ARG A 1 88 ? -10.188 2.333 -2.375 1.00 86.00 88 ARG A N 1
ATOM 678 C CA . ARG A 1 88 ? -10.441 1.609 -1.116 1.00 86.00 88 ARG A CA 1
ATOM 679 C C . ARG A 1 88 ? -10.914 2.486 0.050 1.00 86.00 88 ARG A C 1
ATOM 681 O O . ARG A 1 88 ? -11.635 2.000 0.913 1.00 86.00 88 ARG A O 1
ATOM 688 N N . PHE A 1 89 ? -10.532 3.760 0.087 1.00 85.31 89 PHE A N 1
ATOM 689 C CA . PHE A 1 89 ? -11.056 4.750 1.032 1.00 85.31 89 PHE A CA 1
ATOM 690 C C . PHE A 1 89 ? -12.440 5.266 0.627 1.00 85.31 89 PHE A C 1
ATOM 692 O O . PHE A 1 89 ? -12.705 5.486 -0.554 1.00 85.31 89 PHE A O 1
ATOM 699 N N . SER A 1 90 ? -13.268 5.568 1.632 1.00 83.00 90 SER A N 1
ATOM 700 C CA . SER A 1 90 ? -14.639 6.072 1.468 1.00 83.00 90 SER A CA 1
ATOM 701 C C . SER A 1 90 ? -14.731 7.455 0.822 1.00 83.00 90 SER A C 1
ATOM 703 O O . SER A 1 90 ? -15.777 7.812 0.289 1.00 83.00 90 SER A O 1
ATOM 705 N N . GLN A 1 91 ? -13.667 8.259 0.896 1.00 81.62 91 GLN A N 1
ATOM 706 C CA . GLN A 1 91 ? -13.645 9.609 0.339 1.00 81.62 91 GLN A CA 1
ATOM 707 C C . GLN A 1 91 ? -12.385 9.844 -0.481 1.00 81.62 91 GLN A C 1
ATOM 709 O O . GLN A 1 91 ? -11.281 9.480 -0.072 1.00 81.62 91 GLN A O 1
ATOM 714 N N . GLU A 1 92 ? -12.545 10.539 -1.606 1.00 77.62 92 GLU A N 1
ATOM 715 C CA . GLU A 1 92 ? -11.446 10.791 -2.536 1.00 77.62 92 GLU A CA 1
ATOM 716 C C . GLU A 1 92 ? -10.358 11.707 -1.941 1.00 77.62 92 GLU A C 1
ATOM 718 O O . GLU A 1 92 ? -9.176 11.603 -2.267 1.00 77.62 92 GLU A O 1
ATOM 723 N N . ARG A 1 93 ? -10.722 12.559 -0.974 1.00 78.38 93 ARG A N 1
ATOM 724 C CA . ARG A 1 93 ? -9.777 13.471 -0.313 1.00 78.38 93 ARG A CA 1
ATOM 725 C C . ARG A 1 93 ? -8.615 12.763 0.390 1.00 78.38 93 ARG A C 1
ATOM 727 O O . ARG A 1 93 ? -7.544 13.345 0.537 1.00 78.38 93 ARG A O 1
ATOM 734 N N . TYR A 1 94 ? -8.792 11.506 0.797 1.00 77.12 94 TYR A N 1
ATOM 735 C CA . TYR A 1 94 ? -7.735 10.736 1.460 1.00 77.12 94 TYR A CA 1
ATOM 736 C C . TYR A 1 94 ? -6.652 10.250 0.488 1.00 77.12 94 TYR A C 1
ATOM 738 O O . TYR A 1 94 ? -5.569 9.858 0.920 1.00 77.12 94 TYR A O 1
ATOM 746 N N . TYR A 1 95 ? -6.892 10.367 -0.820 1.00 69.50 95 TYR A N 1
ATOM 747 C CA . TYR A 1 95 ? -5.867 10.177 -1.841 1.00 69.50 95 TYR A CA 1
ATOM 748 C C . TYR A 1 95 ? -5.064 11.441 -2.126 1.00 69.50 95 TYR A C 1
ATOM 750 O O . TYR A 1 95 ? -4.082 11.348 -2.834 1.00 69.50 95 TYR A O 1
ATOM 758 N N . ILE A 1 96 ? -5.396 12.616 -1.577 1.00 54.41 96 ILE A N 1
ATOM 759 C CA . ILE A 1 96 ? -4.682 13.869 -1.912 1.00 54.41 96 ILE A CA 1
ATOM 760 C C . ILE A 1 96 ? -3.189 13.805 -1.526 1.00 54.41 96 ILE A C 1
ATOM 762 O O . ILE A 1 96 ? -2.348 14.413 -2.183 1.00 54.41 96 ILE A O 1
ATOM 766 N N . TRP A 1 97 ? -2.840 13.011 -0.509 1.00 51.38 97 TRP A N 1
ATOM 767 C CA . TRP A 1 97 ? -1.450 12.753 -0.100 1.00 51.38 97 TRP A CA 1
ATOM 768 C C . TRP A 1 97 ? -0.734 11.709 -0.970 1.00 51.38 97 TRP A C 1
ATOM 770 O O . TRP A 1 97 ? 0.490 11.594 -0.928 1.00 51.38 97 TRP A O 1
ATOM 780 N N . HIS A 1 98 ? -1.487 10.976 -1.787 1.00 52.88 98 HIS A N 1
ATOM 781 C CA . HIS A 1 98 ? -0.996 10.158 -2.885 1.00 52.88 98 HIS A CA 1
ATOM 782 C C . HIS A 1 98 ? -1.181 10.984 -4.148 1.00 52.88 98 HIS A C 1
ATOM 784 O O . HIS A 1 98 ? -2.234 10.844 -4.751 1.00 52.88 98 HIS A O 1
ATOM 790 N N . PRO A 1 99 ? -0.258 11.872 -4.562 1.00 45.03 99 PRO A N 1
ATOM 791 C CA . PRO A 1 99 ? -0.476 12.689 -5.749 1.00 45.03 99 PRO A CA 1
ATOM 792 C C . PRO A 1 99 ? -0.824 11.777 -6.931 1.00 45.03 99 PRO A C 1
ATOM 794 O O . PRO A 1 99 ? 0.043 11.156 -7.548 1.00 45.03 99 PRO A O 1
ATOM 797 N N . CYS A 1 100 ? -2.126 11.685 -7.210 1.00 47.16 100 CYS A N 1
ATOM 798 C CA . CYS A 1 100 ? -2.756 10.921 -8.271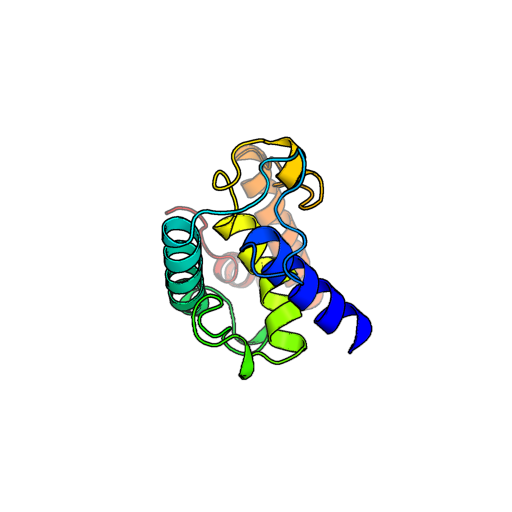 1.00 47.16 100 CYS A CA 1
ATOM 799 C C . CYS A 1 100 ? -2.555 11.653 -9.590 1.00 47.16 100 CYS A C 1
ATOM 801 O O . CYS A 1 100 ? -3.429 11.655 -10.451 1.00 47.16 100 CYS A O 1
ATOM 803 N N . THR A 1 101 ? -1.368 12.211 -9.807 1.00 47.34 101 THR A N 1
ATOM 804 C CA . THR A 1 101 ? -0.875 12.348 -11.162 1.00 47.34 101 THR A CA 1
ATOM 805 C C . THR A 1 101 ? -0.441 10.949 -11.583 1.00 47.34 101 THR A C 1
ATOM 807 O O . THR A 1 101 ? 0.738 10.661 -11.768 1.00 47.34 101 THR A O 1
ATOM 810 N N . ILE A 1 102 ? -1.424 10.056 -11.770 1.00 51.38 102 ILE A N 1
ATOM 811 C CA . ILE A 1 102 ? -1.355 9.187 -12.937 1.00 51.38 102 ILE A CA 1
ATOM 812 C C . ILE A 1 102 ? -1.102 10.198 -14.043 1.00 51.38 102 ILE A C 1
ATOM 814 O O . ILE A 1 102 ? -1.938 11.075 -14.271 1.00 51.38 102 ILE A O 1
ATOM 818 N N . LEU A 1 103 ? 0.108 10.204 -14.603 1.00 50.72 103 LEU A N 1
ATOM 819 C CA . LEU A 1 103 ? 0.347 10.941 -15.826 1.00 50.72 103 LEU A CA 1
ATOM 820 C C . LEU A 1 103 ? -0.769 10.459 -16.743 1.00 50.72 103 LEU A C 1
ATOM 822 O O . LEU A 1 103 ? -0.764 9.293 -17.133 1.00 50.72 103 LEU A O 1
ATOM 826 N N . ASN A 1 104 ? -1.771 11.310 -16.981 1.00 50.16 104 ASN A N 1
ATOM 827 C CA . ASN A 1 104 ? -2.852 11.074 -17.928 1.00 50.16 104 ASN A CA 1
ATOM 828 C C . ASN A 1 104 ? -2.212 11.153 -19.319 1.00 50.16 104 ASN A C 1
ATOM 830 O O . ASN A 1 104 ? -2.485 12.043 -20.123 1.00 50.16 104 ASN A O 1
ATOM 834 N N . LEU A 1 105 ? -1.268 10.246 -19.563 1.00 54.91 105 LEU A N 1
ATOM 835 C CA . LEU A 1 105 ? -0.719 9.936 -20.852 1.00 54.91 105 LEU A CA 1
ATOM 836 C C . LEU A 1 105 ? -1.887 9.305 -21.575 1.00 54.91 105 LEU A C 1
ATOM 838 O O . LEU A 1 105 ? -2.203 8.130 -21.403 1.00 54.91 105 LEU A O 1
ATOM 842 N N . LYS A 1 106 ? -2.572 10.133 -22.360 1.00 62.06 106 LYS A N 1
ATOM 843 C CA . LYS A 1 106 ? -3.447 9.628 -23.406 1.00 62.06 106 LYS A CA 1
ATOM 844 C C . LYS A 1 106 ? -2.652 8.579 -24.184 1.00 62.06 106 LYS A C 1
ATOM 846 O O . LYS A 1 106 ? -1.451 8.751 -24.395 1.00 62.06 106 LYS A O 1
ATOM 851 N N . SER A 1 107 ? -3.303 7.514 -24.638 1.00 63.69 107 SER A N 1
ATOM 852 C CA . SER A 1 107 ? -2.657 6.476 -25.457 1.00 63.69 107 SER A CA 1
ATOM 853 C C . SER A 1 107 ? -1.885 7.062 -26.654 1.00 63.69 107 SER A C 1
ATOM 855 O O . SER A 1 107 ? -0.843 6.535 -27.044 1.00 63.69 107 SER A O 1
ATOM 857 N N . SER A 1 108 ? -2.326 8.218 -27.167 1.00 67.12 108 SER A N 1
ATOM 858 C CA . SER A 1 108 ? -1.627 9.012 -28.185 1.00 67.12 108 SER A CA 1
ATOM 859 C C . SER A 1 108 ? -0.223 9.478 -27.765 1.00 67.12 108 SER A C 1
ATOM 861 O O . SER A 1 108 ? 0.700 9.462 -28.575 1.00 67.12 108 SER A O 1
ATOM 863 N N . GLU A 1 109 ? -0.035 9.853 -26.498 1.00 71.94 109 GLU A N 1
ATOM 864 C CA . GLU A 1 109 ? 1.239 10.325 -25.940 1.00 71.94 109 GLU A CA 1
ATOM 865 C C . GLU A 1 109 ? 2.196 9.171 -25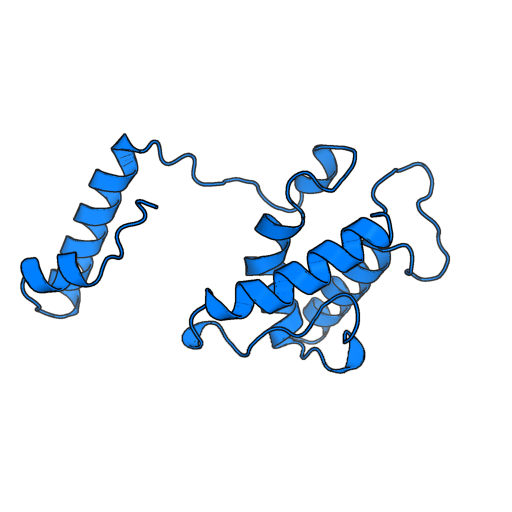.614 1.00 71.94 109 GLU A C 1
ATOM 867 O O . GLU A 1 109 ? 3.414 9.354 -25.626 1.00 71.94 109 GLU A O 1
ATOM 872 N N . LEU A 1 110 ? 1.669 7.962 -25.380 1.00 74.50 110 LEU A N 1
ATOM 873 C CA . LEU A 1 110 ? 2.473 6.776 -25.072 1.00 74.50 110 LEU A CA 1
ATOM 874 C C . LEU A 1 110 ? 3.436 6.446 -26.223 1.00 74.50 110 LEU A C 1
ATOM 876 O O . LEU A 1 110 ? 4.618 6.187 -26.007 1.00 74.50 110 LEU A O 1
ATOM 880 N N . SER A 1 111 ? 2.946 6.550 -27.460 1.00 74.38 111 SER A N 1
ATOM 881 C CA . SER A 1 111 ? 3.739 6.324 -28.676 1.00 74.38 111 SER A CA 1
ATOM 882 C C . SER A 1 111 ? 4.881 7.340 -28.817 1.00 74.38 111 SER A C 1
ATOM 884 O O . SER A 1 111 ? 6.001 6.993 -29.200 1.00 74.38 111 SER A O 1
ATOM 886 N N . SER A 1 112 ? 4.613 8.602 -28.465 1.00 78.81 112 SER A N 1
ATOM 887 C CA . SER A 1 112 ? 5.610 9.679 -28.450 1.00 78.81 112 SER A CA 1
ATOM 888 C C . SER A 1 112 ? 6.672 9.442 -27.370 1.00 78.81 112 SER A C 1
ATOM 890 O O . SER A 1 112 ? 7.872 9.571 -27.630 1.00 78.81 112 SER A O 1
ATOM 892 N N . LEU A 1 113 ? 6.249 9.018 -26.176 1.00 81.19 113 LEU A N 1
ATOM 893 C CA . LEU A 1 113 ? 7.137 8.700 -25.061 1.00 81.19 113 LEU A CA 1
ATOM 894 C C . LEU A 1 113 ? 8.056 7.511 -25.381 1.00 81.19 113 LEU A C 1
ATOM 896 O O . LEU A 1 113 ? 9.267 7.629 -25.191 1.00 81.19 113 LEU A O 1
ATOM 900 N N . ARG A 1 114 ? 7.515 6.411 -25.931 1.00 79.00 114 ARG A N 1
ATOM 901 C CA . ARG A 1 114 ? 8.308 5.235 -26.348 1.00 79.00 114 ARG A CA 1
ATOM 902 C C . ARG A 1 114 ? 9.403 5.638 -27.328 1.00 79.00 114 ARG A C 1
ATOM 904 O O . ARG A 1 114 ? 10.571 5.338 -27.104 1.00 79.00 114 ARG A O 1
ATOM 911 N N . ARG A 1 115 ? 9.058 6.443 -28.340 1.00 81.19 115 ARG A N 1
ATOM 912 C CA . ARG A 1 115 ? 10.026 6.957 -29.321 1.00 81.19 115 ARG A CA 1
ATOM 913 C C . ARG A 1 115 ? 11.126 7.807 -28.674 1.00 81.19 115 ARG A C 1
ATOM 915 O O . ARG A 1 115 ? 12.278 7.752 -29.101 1.00 81.19 115 ARG A O 1
ATOM 922 N N . ARG A 1 116 ? 10.792 8.619 -27.666 1.00 83.19 116 ARG A N 1
ATOM 923 C CA . ARG A 1 116 ? 11.775 9.441 -26.937 1.00 83.19 116 ARG A CA 1
ATOM 924 C C . ARG A 1 116 ? 12.707 8.590 -26.076 1.00 83.19 116 ARG A C 1
ATOM 926 O O . ARG A 1 116 ? 13.905 8.858 -26.072 1.00 83.19 116 ARG A O 1
ATOM 933 N N . ILE A 1 117 ? 12.179 7.569 -25.401 1.00 82.94 117 ILE A N 1
ATOM 934 C CA . ILE A 1 117 ? 12.975 6.616 -24.617 1.00 82.94 117 ILE A CA 1
ATOM 935 C C . ILE A 1 117 ? 13.918 5.833 -25.537 1.00 82.94 117 ILE A C 1
ATOM 937 O O . ILE A 1 117 ? 15.115 5.798 -25.272 1.00 82.94 117 ILE A O 1
ATOM 941 N N . ALA A 1 118 ? 13.422 5.298 -26.657 1.00 82.50 118 ALA A N 1
ATOM 942 C CA . ALA A 1 118 ? 14.243 4.571 -27.625 1.00 82.50 118 ALA A CA 1
ATOM 943 C C . ALA A 1 118 ? 15.403 5.432 -28.151 1.00 82.50 118 ALA A C 1
ATOM 945 O O . ALA A 1 118 ? 16.556 5.005 -28.136 1.00 82.50 118 ALA A O 1
ATOM 946 N N . LYS A 1 119 ? 15.129 6.693 -28.522 1.00 85.50 119 LYS A N 1
ATOM 947 C CA . LYS A 1 119 ? 16.177 7.650 -28.920 1.00 85.50 119 LYS A CA 1
ATOM 948 C C . LYS A 1 119 ? 17.205 7.887 -27.815 1.00 85.50 119 LYS A C 1
ATOM 950 O O . LYS A 1 119 ? 18.392 7.949 -28.106 1.00 85.50 119 LYS A O 1
ATOM 955 N N . TYR A 1 120 ? 16.766 8.027 -26.567 1.00 84.44 120 TYR A N 1
ATOM 956 C CA . TYR A 1 120 ? 17.677 8.210 -25.439 1.00 84.44 120 TYR A CA 1
ATOM 957 C C . TYR A 1 120 ? 18.582 6.987 -25.226 1.00 84.44 120 TYR A C 1
ATOM 959 O O . TYR A 1 120 ? 19.786 7.151 -25.042 1.00 84.44 120 TYR A O 1
ATOM 967 N N . LEU A 1 121 ? 18.028 5.773 -25.317 1.00 81.31 121 LEU A N 1
ATOM 968 C CA . LEU A 1 121 ? 18.781 4.523 -25.176 1.00 81.31 121 LEU A CA 1
ATOM 969 C C . LEU A 1 121 ? 19.829 4.348 -26.283 1.00 81.31 121 LEU A C 1
ATOM 971 O O . LEU A 1 121 ? 20.968 3.996 -25.988 1.00 81.31 121 LEU A O 1
ATOM 975 N N . VAL A 1 122 ? 19.475 4.654 -27.534 1.00 87.69 122 VAL A N 1
ATOM 976 C CA . VAL A 1 122 ? 20.415 4.645 -28.670 1.00 87.69 122 VAL A CA 1
ATOM 977 C C . VAL A 1 122 ? 21.583 5.597 -28.416 1.00 87.69 122 VAL A C 1
ATOM 979 O O . VAL A 1 122 ? 22.735 5.213 -28.596 1.00 87.69 122 VAL A O 1
ATOM 982 N N . THR A 1 123 ? 21.305 6.813 -27.940 1.00 87.50 123 THR A N 1
ATOM 983 C CA . THR A 1 123 ? 22.345 7.814 -27.666 1.00 87.50 123 THR A CA 1
ATOM 984 C C . THR A 1 123 ? 23.237 7.434 -26.484 1.00 87.50 123 THR A C 1
ATOM 986 O O . THR A 1 123 ? 24.442 7.650 -26.546 1.00 87.50 123 THR A O 1
ATOM 989 N N . GLN A 1 124 ? 22.675 6.888 -25.402 1.00 87.31 124 GLN A N 1
ATOM 990 C CA . GLN A 1 124 ? 23.450 6.549 -24.201 1.00 87.31 124 GLN A CA 1
ATOM 991 C C . GLN A 1 124 ? 24.267 5.267 -24.352 1.00 87.31 124 GLN A C 1
ATOM 993 O O . GLN A 1 124 ? 25.404 5.208 -23.892 1.00 87.31 124 GLN A O 1
ATOM 998 N N . TYR A 1 125 ? 23.705 4.246 -24.998 1.00 84.06 125 TYR A N 1
ATOM 999 C CA . TYR A 1 125 ? 24.305 2.912 -25.045 1.00 84.06 125 TYR A CA 1
ATOM 1000 C C . TYR A 1 125 ? 24.896 2.554 -26.414 1.00 84.06 125 TYR A C 1
ATOM 1002 O O . TYR A 1 125 ? 25.413 1.453 -26.574 1.00 84.06 125 TYR A O 1
ATOM 1010 N N . SER A 1 126 ? 24.844 3.462 -27.401 1.00 85.44 126 SER A N 1
ATOM 1011 C CA . SER A 1 126 ? 25.319 3.230 -28.781 1.00 85.44 126 SER A CA 1
ATOM 1012 C C . SER A 1 126 ? 24.742 1.959 -29.424 1.00 85.44 126 SER A C 1
ATOM 1014 O O . SER A 1 126 ? 25.397 1.291 -30.222 1.00 85.44 126 SER A O 1
ATOM 1016 N N . ILE A 1 127 ? 23.507 1.609 -29.060 1.00 84.19 127 ILE A N 1
ATOM 1017 C CA . ILE A 1 127 ? 22.781 0.449 -29.588 1.00 84.19 127 ILE A CA 1
ATOM 1018 C C . ILE A 1 127 ? 21.956 0.827 -30.821 1.00 84.19 127 ILE A C 1
ATOM 1020 O O . ILE A 1 127 ? 21.615 1.991 -31.027 1.00 84.19 127 ILE A O 1
ATOM 1024 N N . THR A 1 128 ? 21.593 -0.158 -31.642 1.00 79.69 128 THR A N 1
ATOM 1025 C CA . THR A 1 128 ? 20.693 0.052 -32.783 1.00 79.69 128 THR A CA 1
ATOM 1026 C C . THR A 1 128 ? 19.257 0.311 -32.321 1.00 79.69 128 THR A C 1
ATOM 1028 O O . THR A 1 128 ? 18.808 -0.193 -31.290 1.00 79.69 128 THR A O 1
ATOM 1031 N N . THR A 1 129 ? 18.508 1.094 -33.101 1.00 76.00 129 THR A N 1
ATOM 1032 C CA . THR A 1 129 ? 17.108 1.459 -32.810 1.00 76.00 129 THR A CA 1
ATOM 1033 C C . THR A 1 129 ? 16.199 0.245 -32.647 1.00 76.00 129 THR A C 1
ATOM 1035 O O . THR A 1 129 ? 15.351 0.239 -31.765 1.00 76.00 129 THR A O 1
ATOM 1038 N N . THR A 1 130 ? 16.425 -0.814 -33.425 1.00 77.94 130 THR A N 1
ATOM 1039 C CA . THR A 1 130 ? 15.696 -2.086 -33.323 1.00 77.94 130 THR A CA 1
ATOM 1040 C C . THR A 1 130 ? 15.882 -2.771 -31.971 1.00 77.94 130 THR A C 1
ATOM 1042 O O . THR A 1 130 ? 14.926 -3.310 -31.421 1.00 77.94 130 THR A O 1
ATOM 1045 N N . VAL A 1 131 ? 17.094 -2.727 -31.411 1.00 76.56 131 VAL A N 1
ATOM 1046 C CA . VAL A 1 131 ? 17.373 -3.283 -30.080 1.00 76.56 131 VAL A CA 1
ATOM 1047 C C . VAL A 1 131 ? 16.746 -2.397 -29.006 1.00 76.56 131 VAL A C 1
ATOM 1049 O O . VAL A 1 131 ? 16.101 -2.907 -28.095 1.00 76.56 131 VAL A O 1
ATOM 1052 N N . ALA A 1 132 ? 16.854 -1.074 -29.141 1.00 76.50 132 ALA A N 1
ATOM 1053 C CA . ALA A 1 132 ? 16.256 -0.131 -28.198 1.00 76.50 132 ALA A CA 1
ATOM 1054 C C . ALA A 1 132 ? 14.723 -0.258 -28.115 1.00 76.50 132 ALA A C 1
ATOM 1056 O O . ALA A 1 132 ? 14.181 -0.233 -27.013 1.00 76.50 132 ALA A O 1
ATOM 1057 N N . ASP A 1 133 ? 14.040 -0.440 -29.249 1.00 75.31 133 ASP A N 1
ATOM 1058 C CA . ASP A 1 133 ? 12.588 -0.648 -29.290 1.00 75.31 133 ASP A CA 1
ATOM 1059 C C . ASP A 1 133 ? 12.187 -1.996 -28.666 1.00 75.31 133 ASP A C 1
ATOM 1061 O O . ASP A 1 133 ? 11.200 -2.056 -27.935 1.00 75.31 133 ASP A O 1
ATOM 1065 N N . SER A 1 134 ? 12.985 -3.054 -28.864 1.00 77.62 134 SER A N 1
ATOM 1066 C CA . SER A 1 134 ? 12.735 -4.378 -28.265 1.00 77.62 134 SER A CA 1
ATOM 1067 C C . SER A 1 134 ? 12.865 -4.407 -26.735 1.00 77.62 134 SER A C 1
ATOM 1069 O O . SER A 1 134 ? 12.262 -5.249 -26.075 1.00 77.62 134 SER A O 1
ATOM 1071 N N . CYS A 1 135 ? 13.617 -3.467 -26.156 1.00 72.31 135 CYS A N 1
ATOM 1072 C CA . CYS A 1 135 ? 13.780 -3.335 -24.708 1.00 72.31 135 CYS A CA 1
ATOM 1073 C C . CYS A 1 135 ? 12.602 -2.619 -24.027 1.00 72.31 135 CYS A C 1
ATOM 1075 O O . CYS A 1 135 ? 12.551 -2.577 -22.797 1.00 72.31 135 CYS A O 1
ATOM 1077 N N . ILE A 1 136 ? 11.684 -2.016 -24.792 1.00 71.25 136 ILE A N 1
ATOM 1078 C CA . ILE A 1 136 ? 10.526 -1.305 -24.247 1.00 71.25 136 ILE A CA 1
ATOM 1079 C C . ILE A 1 136 ? 9.325 -2.260 -24.263 1.00 71.25 136 ILE A C 1
ATOM 1081 O O . ILE A 1 136 ? 8.767 -2.478 -25.341 1.00 71.25 136 ILE A O 1
ATOM 1085 N N . PRO A 1 137 ? 8.882 -2.791 -23.107 1.00 64.44 137 PRO A N 1
ATOM 1086 C CA . PRO A 1 137 ? 7.779 -3.745 -23.061 1.00 64.44 137 PRO A CA 1
ATOM 1087 C C . PRO A 1 137 ? 6.505 -3.146 -23.669 1.00 64.44 137 PRO A C 1
ATOM 1089 O O . PRO A 1 137 ? 6.192 -1.969 -23.456 1.00 64.44 137 PRO A O 1
ATOM 1092 N N . ASP A 1 138 ? 5.776 -3.952 -24.442 1.00 59.81 138 ASP A N 1
ATOM 1093 C CA . ASP A 1 138 ? 4.436 -3.599 -24.895 1.00 59.81 138 ASP A CA 1
ATOM 1094 C C . 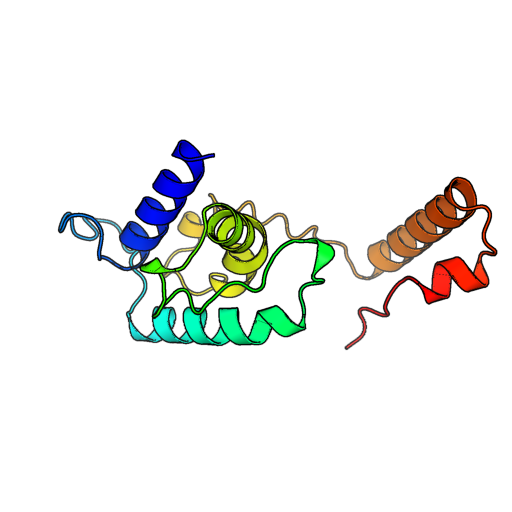ASP A 1 138 ? 3.504 -3.569 -23.684 1.00 59.81 138 ASP A C 1
ATOM 1096 O O . ASP A 1 138 ? 3.170 -4.595 -23.110 1.00 59.81 138 ASP A O 1
ATOM 1100 N N . LEU A 1 139 ? 3.078 -2.368 -23.290 1.00 51.66 139 LEU A N 1
ATOM 1101 C CA . LEU A 1 139 ? 2.069 -2.151 -22.243 1.00 51.66 139 LEU A CA 1
ATOM 1102 C C . LEU A 1 139 ? 0.641 -2.469 -22.736 1.00 51.66 139 LEU A C 1
ATOM 1104 O O . LEU A 1 139 ? -0.327 -1.919 -22.216 1.00 51.66 139 LEU A O 1
ATOM 1108 N N . ALA A 1 140 ? 0.516 -3.276 -23.789 1.00 44.22 140 ALA A N 1
ATOM 1109 C CA . ALA A 1 140 ? -0.748 -3.666 -24.388 1.00 44.22 140 ALA A CA 1
ATOM 1110 C C . ALA A 1 140 ? -1.078 -5.104 -23.981 1.00 44.22 140 ALA A C 1
ATOM 1112 O O . ALA A 1 140 ? -0.941 -6.010 -24.792 1.00 44.22 140 ALA A O 1
ATOM 1113 N N . GLU A 1 141 ? -1.483 -5.267 -22.722 1.00 35.28 141 GLU A N 1
ATOM 1114 C CA . GLU A 1 141 ? -2.459 -6.259 -22.245 1.00 35.28 141 GLU A CA 1
ATOM 1115 C C . GLU A 1 141 ? -2.991 -5.833 -20.869 1.00 35.28 141 GLU A C 1
ATOM 1117 O O . GLU A 1 141 ? -2.170 -5.530 -19.971 1.00 35.28 141 GLU A O 1
#

Radius of gyration: 18.79 Å; chains: 1; bounding box: 40×25×54 Å

pLDDT: mean 78.9, std 11.7, range [35.28, 92.19]

Secondary structure (DSSP, 8-state):
-HHHHHHHHHHHHHHHT-STT---TT---PPPHHHHHHHHHHHHHHTTTS-GGG-SPPP-TTT-GGG--HHHHHHIIIIIHHHHSTTTSSSGGGGTTS--------HHHHHHHHHHHHHHHHHHH---HHHHHHTS-----

Organism: NCBI:txid1051891